Protein AF-T0N4U1-F1 (afdb_monomer_lite)

pLDDT: mean 87.16, std 13.01, range [36.69, 97.31]

Foldseek 3Di:
DPPPPPPQDQDQPLLVVLLVQLVVLLVQLLVCQLPPDFDPDPVSSCSNVVSNVSSLVSQLVSLVSRDGPPDDPLLSLLVSLQSLLVPLVVSLVVSVVSVGDCSRSVVSNVSNVVSNVSSVVSVVVVVVVVVVVCVVVVNDD

Secondary structure (DSSP, 8-state):
-----------HHHHHHHHHHHHHHHHHHHHHHHHS---SSHHHHHHHHHHHHHHHHHHHHHHHHTS-TTS-HHHHHHHHHHHHHHHHHHHHHHHHHTT--HHHHHHHHHHHHHHHHHHHHHHHHHHHHHHHHHHHTT---

Structure (mmCIF, N/CA/C/O backbone):
data_AF-T0N4U1-F1
#
_entry.id   AF-T0N4U1-F1
#
loop_
_atom_site.group_PDB
_atom_site.id
_atom_site.type_symbol
_atom_site.label_atom_id
_atom_site.label_alt_id
_atom_site.label_comp_id
_atom_site.label_asym_id
_atom_site.label_entity_id
_atom_site.label_seq_id
_atom_site.pdbx_PDB_ins_code
_atom_site.Cartn_x
_atom_site.Cartn_y
_atom_site.Cartn_z
_atom_site.occupancy
_atom_site.B_iso_or_equiv
_atom_site.auth_seq_id
_atom_site.auth_comp_id
_atom_site.auth_asym_id
_atom_site.auth_atom_id
_atom_site.pdbx_PDB_model_num
ATOM 1 N N . MET A 1 1 ? -41.337 10.528 4.600 1.00 37.72 1 MET A N 1
ATOM 2 C CA . MET A 1 1 ? -39.893 10.460 4.911 1.00 37.72 1 MET A CA 1
ATOM 3 C C . MET A 1 1 ? -39.406 9.062 4.575 1.00 37.72 1 MET A C 1
ATOM 5 O O . MET A 1 1 ? -39.758 8.124 5.276 1.00 37.72 1 MET A O 1
ATOM 9 N N . VAL A 1 2 ? -38.683 8.897 3.466 1.00 36.69 2 VAL A N 1
ATOM 10 C CA . VAL A 1 2 ? -38.066 7.610 3.121 1.00 36.69 2 VAL A CA 1
ATOM 11 C C . VAL A 1 2 ? -36.887 7.420 4.069 1.00 36.69 2 VAL A C 1
ATOM 13 O O . VAL A 1 2 ? -35.875 8.107 3.951 1.00 36.69 2 VAL A O 1
ATOM 16 N N . SER A 1 3 ? -37.050 6.535 5.052 1.00 37.72 3 SER A N 1
ATOM 17 C CA . SER A 1 3 ? -35.942 6.027 5.856 1.00 37.72 3 SER A CA 1
ATOM 18 C C . SER A 1 3 ? -35.030 5.242 4.920 1.00 37.72 3 SER A C 1
ATOM 20 O O . SER A 1 3 ? -35.262 4.069 4.630 1.00 37.72 3 SER A O 1
ATOM 22 N N . ILE A 1 4 ? -34.011 5.913 4.385 1.00 42.62 4 ILE A N 1
ATOM 23 C CA . ILE A 1 4 ? -32.883 5.244 3.750 1.00 42.62 4 ILE A CA 1
ATOM 24 C C . ILE A 1 4 ? -32.130 4.585 4.901 1.00 42.62 4 ILE A C 1
ATOM 26 O O . ILE A 1 4 ? -31.217 5.173 5.471 1.00 42.62 4 ILE A O 1
ATOM 30 N N . HIS A 1 5 ? -32.542 3.384 5.302 1.00 40.69 5 HIS A N 1
ATOM 31 C CA . HIS A 1 5 ? -31.665 2.513 6.065 1.00 40.69 5 HIS A CA 1
ATOM 32 C C . HIS A 1 5 ? -30.450 2.249 5.172 1.00 40.69 5 HIS A C 1
ATOM 34 O O . HIS A 1 5 ? -30.607 1.589 4.140 1.00 40.69 5 HIS A O 1
ATOM 40 N N . PRO A 1 6 ? -29.252 2.782 5.491 1.00 49.28 6 PRO A N 1
ATOM 41 C CA . PRO A 1 6 ? -28.072 2.441 4.724 1.00 49.28 6 PRO A CA 1
ATOM 42 C C . PRO A 1 6 ? -27.904 0.937 4.884 1.00 49.28 6 PRO A C 1
ATOM 44 O O . PRO A 1 6 ? -27.686 0.449 5.991 1.00 49.28 6 PRO A O 1
ATOM 47 N N . THR A 1 7 ? -28.084 0.193 3.797 1.00 49.72 7 THR A N 1
ATOM 48 C CA . THR A 1 7 ? -27.956 -1.258 3.806 1.00 49.72 7 THR A CA 1
ATOM 49 C C . THR A 1 7 ? -26.585 -1.595 4.368 1.00 49.72 7 THR A C 1
ATOM 51 O O . THR A 1 7 ? -25.560 -1.353 3.734 1.00 49.72 7 THR A O 1
ATOM 54 N N . ASN A 1 8 ? -26.571 -2.126 5.586 1.00 58.94 8 ASN A N 1
ATOM 55 C CA . ASN A 1 8 ? -25.385 -2.524 6.333 1.00 58.94 8 ASN A CA 1
ATOM 56 C C . ASN A 1 8 ? -24.834 -3.862 5.808 1.00 58.94 8 ASN A C 1
ATOM 58 O O . ASN A 1 8 ? -24.497 -4.776 6.558 1.00 58.94 8 ASN A O 1
ATOM 62 N N . LYS A 1 9 ? -24.861 -4.019 4.485 1.00 67.88 9 LYS A N 1
ATOM 63 C CA . LYS A 1 9 ? -24.526 -5.249 3.789 1.00 67.88 9 LYS A CA 1
ATOM 64 C C . LYS A 1 9 ? -23.119 -5.106 3.230 1.00 67.88 9 LYS A C 1
ATOM 66 O O . LYS A 1 9 ? -22.769 -4.089 2.641 1.00 67.88 9 LYS A O 1
ATOM 71 N N . ILE A 1 10 ? -22.316 -6.135 3.463 1.00 79.81 10 ILE A N 1
ATOM 72 C CA . ILE A 1 10 ? -21.015 -6.307 2.823 1.00 79.81 10 ILE A CA 1
ATOM 73 C C . ILE A 1 10 ? -21.267 -6.574 1.336 1.00 79.81 10 ILE A C 1
ATOM 75 O O . ILE A 1 10 ? -22.218 -7.277 0.988 1.00 79.81 10 ILE A O 1
ATOM 79 N N . HIS A 1 11 ? -20.424 -6.025 0.465 1.00 85.31 11 HIS A N 1
ATOM 80 C CA . HIS A 1 11 ? -20.533 -6.216 -0.978 1.00 85.31 11 HIS A CA 1
ATOM 81 C C . HIS A 1 11 ? -19.3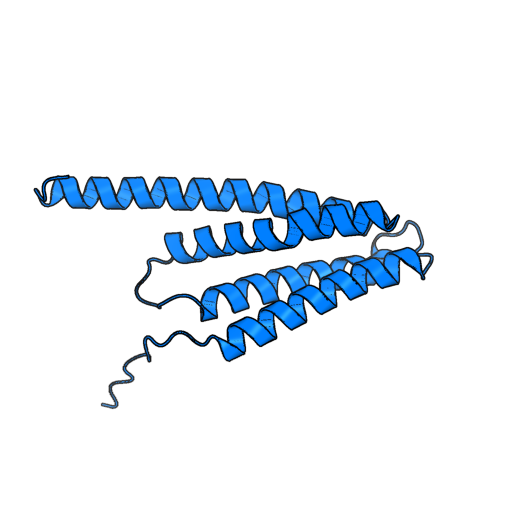16 -6.978 -1.524 1.00 85.31 11 HIS A C 1
ATOM 83 O O . HIS A 1 11 ? -18.412 -6.374 -2.107 1.00 85.31 11 HIS A O 1
ATOM 89 N N . PRO A 1 12 ? -19.275 -8.313 -1.358 1.00 87.06 12 PRO A N 1
ATOM 90 C CA . PRO A 1 12 ? -18.090 -9.111 -1.672 1.00 87.06 12 PRO A CA 1
ATOM 91 C C . PRO A 1 12 ? -17.766 -9.117 -3.170 1.00 87.06 12 PRO A C 1
ATOM 93 O O . PRO A 1 12 ? -16.598 -9.130 -3.540 1.00 87.06 12 PRO A O 1
ATOM 96 N N . PHE A 1 13 ? -18.780 -9.032 -4.036 1.00 90.81 13 PHE A N 1
ATOM 97 C CA . PHE A 1 13 ? -18.577 -8.945 -5.482 1.00 90.81 13 PHE A CA 1
ATOM 98 C C . PHE A 1 13 ? -17.828 -7.664 -5.883 1.00 90.81 13 PHE A C 1
ATOM 100 O O . PHE A 1 13 ? -16.816 -7.736 -6.575 1.00 90.81 13 PHE A O 1
ATOM 107 N N . TYR A 1 14 ? -18.267 -6.494 -5.400 1.00 90.56 14 TYR A N 1
ATOM 108 C CA . TYR A 1 14 ? -17.582 -5.226 -5.685 1.00 90.56 14 TYR A CA 1
ATOM 109 C C . TYR A 1 14 ? -16.185 -5.183 -5.068 1.00 90.56 14 TYR A C 1
ATOM 111 O O . TYR A 1 14 ? -15.263 -4.658 -5.689 1.00 90.56 14 TYR A O 1
ATOM 119 N N . ALA A 1 15 ? -16.009 -5.784 -3.888 1.00 90.81 15 ALA A N 1
ATOM 120 C CA . ALA A 1 15 ? -14.691 -5.947 -3.294 1.00 90.81 15 ALA A CA 1
ATOM 121 C C . ALA A 1 15 ? -13.757 -6.755 -4.201 1.00 90.81 15 ALA A C 1
ATOM 123 O O . ALA A 1 15 ? -12.673 -6.284 -4.533 1.00 90.81 15 ALA A O 1
ATOM 124 N N . MET A 1 16 ? -14.202 -7.932 -4.649 1.00 94.06 16 MET A N 1
ATOM 125 C CA . MET A 1 16 ? -13.439 -8.811 -5.533 1.00 94.06 16 MET A CA 1
ATOM 126 C C . MET A 1 16 ? -13.047 -8.104 -6.831 1.00 94.06 16 MET A C 1
ATOM 128 O O . MET A 1 16 ? -11.872 -8.099 -7.188 1.00 94.06 16 MET A O 1
ATOM 132 N N . VAL A 1 17 ? -14.003 -7.454 -7.505 1.00 95.31 17 VAL A N 1
ATOM 133 C CA . VAL A 1 17 ? -13.733 -6.687 -8.733 1.00 95.31 17 VAL A CA 1
ATOM 134 C C . VAL A 1 17 ? -12.683 -5.607 -8.476 1.00 95.31 17 VAL A C 1
ATOM 136 O O . VAL A 1 17 ? -11.747 -5.457 -9.256 1.00 95.31 17 VAL A O 1
ATOM 139 N N . SER A 1 18 ? -12.787 -4.890 -7.358 1.00 95.06 18 SER A N 1
ATOM 140 C CA . SER A 1 18 ? -11.838 -3.834 -7.012 1.00 95.06 18 SER A CA 1
ATOM 141 C C . SER A 1 18 ? -10.429 -4.373 -6.729 1.00 95.06 18 SER A C 1
ATOM 143 O O . SER A 1 18 ? -9.454 -3.806 -7.220 1.00 95.06 18 SER A O 1
ATOM 145 N N . TYR A 1 19 ? -10.303 -5.504 -6.027 1.00 94.25 19 TYR A N 1
ATOM 146 C CA . TYR A 1 19 ? -9.008 -6.161 -5.817 1.00 94.25 19 TYR A CA 1
ATOM 147 C C . TYR A 1 19 ? -8.393 -6.680 -7.119 1.00 94.25 19 TYR A C 1
ATOM 149 O O . TYR A 1 19 ? -7.194 -6.508 -7.322 1.00 94.25 19 TYR A O 1
ATOM 157 N N . LEU A 1 20 ? -9.194 -7.266 -8.016 1.00 96.06 20 LEU A N 1
ATOM 158 C CA . LEU A 1 20 ? -8.721 -7.728 -9.325 1.00 96.06 20 LEU A CA 1
ATOM 159 C C . LEU A 1 20 ? -8.223 -6.565 -10.190 1.00 96.06 20 LEU A C 1
ATOM 161 O O . LEU A 1 20 ? -7.163 -6.675 -10.801 1.00 96.06 20 LEU A O 1
ATOM 165 N N . ILE A 1 21 ? -8.940 -5.436 -10.194 1.00 96.31 21 ILE A N 1
ATOM 166 C CA . ILE A 1 21 ? -8.489 -4.208 -10.866 1.00 96.31 21 ILE A CA 1
ATOM 167 C C . ILE A 1 21 ? -7.162 -3.732 -10.264 1.00 96.31 21 ILE A C 1
ATOM 169 O O . ILE A 1 21 ? -6.236 -3.420 -11.007 1.00 96.31 21 ILE A O 1
ATOM 173 N N . GLY A 1 22 ? -7.042 -3.714 -8.932 1.00 95.38 22 GLY A N 1
ATOM 174 C CA . GLY A 1 22 ? -5.797 -3.345 -8.259 1.00 95.38 22 GLY A CA 1
ATOM 175 C C . GLY A 1 22 ? -4.622 -4.234 -8.674 1.00 95.38 22 GLY A C 1
ATOM 176 O O . GLY A 1 22 ? -3.604 -3.738 -9.150 1.00 95.38 22 GLY A O 1
ATOM 177 N N . LEU A 1 23 ? -4.796 -5.554 -8.592 1.00 95.62 23 LEU A N 1
ATOM 178 C CA . LEU A 1 23 ? -3.789 -6.527 -9.023 1.00 95.62 23 LEU A CA 1
ATOM 179 C C . LEU A 1 23 ? -3.390 -6.337 -10.489 1.00 95.62 23 LEU A C 1
ATOM 181 O O . LEU A 1 23 ? -2.199 -6.299 -10.796 1.00 95.62 23 LEU A O 1
ATOM 185 N N . GLY A 1 24 ? -4.368 -6.164 -11.380 1.00 96.44 24 GLY A N 1
ATOM 186 C CA . GLY A 1 24 ? -4.123 -5.929 -12.802 1.00 96.44 24 GLY A CA 1
ATOM 187 C C . GLY A 1 24 ? -3.302 -4.665 -13.061 1.00 96.44 24 GLY A C 1
ATOM 188 O O . GLY A 1 24 ? -2.413 -4.674 -13.907 1.00 96.44 24 GLY A O 1
ATOM 189 N N . LEU A 1 25 ? -3.538 -3.595 -12.299 1.00 96.94 25 LEU A N 1
ATOM 190 C CA . LEU A 1 25 ? -2.783 -2.347 -12.416 1.00 96.94 25 LEU A CA 1
ATOM 191 C C . LEU A 1 25 ? -1.339 -2.471 -11.906 1.00 96.94 25 LEU A C 1
ATOM 193 O O . LEU A 1 25 ? -0.427 -1.951 -12.549 1.00 96.94 25 LEU A O 1
ATOM 197 N N . VAL A 1 26 ? -1.101 -3.174 -10.793 1.00 95.81 26 VAL A N 1
ATOM 198 C CA . VAL A 1 26 ? 0.277 -3.444 -10.333 1.00 95.81 26 VAL A CA 1
ATOM 199 C C . VAL A 1 26 ? 1.010 -4.306 -11.350 1.00 95.81 26 VAL A C 1
ATOM 201 O O . VAL A 1 26 ? 2.136 -3.985 -11.724 1.00 95.81 26 VAL A O 1
ATOM 204 N N . TYR A 1 27 ? 0.358 -5.358 -11.845 1.00 94.69 27 TYR A N 1
ATOM 205 C CA . TYR A 1 27 ? 0.931 -6.212 -12.877 1.00 94.69 27 TYR A CA 1
ATOM 206 C C . TYR A 1 27 ? 1.259 -5.424 -14.148 1.00 94.69 27 TYR A C 1
ATOM 208 O O . TYR A 1 27 ? 2.348 -5.577 -14.687 1.00 94.69 27 TYR A O 1
ATOM 216 N N . LEU A 1 28 ? 0.370 -4.527 -14.587 1.00 95.44 28 LEU A N 1
ATOM 217 C CA . LEU A 1 28 ? 0.628 -3.641 -15.721 1.00 95.44 28 LEU A CA 1
ATOM 218 C C . LEU A 1 28 ? 1.879 -2.782 -15.489 1.00 95.44 28 LEU A C 1
ATOM 220 O O . LEU A 1 28 ? 2.712 -2.678 -16.382 1.00 95.44 28 LEU A O 1
ATOM 224 N N . SER A 1 29 ? 2.044 -2.205 -14.295 1.00 94.44 29 SER A N 1
ATOM 225 C CA . SER A 1 29 ? 3.248 -1.434 -13.949 1.00 94.44 29 SER A CA 1
ATOM 226 C C . SER A 1 29 ? 4.523 -2.282 -14.033 1.00 94.44 29 SER A C 1
ATOM 228 O O . SER A 1 29 ? 5.500 -1.872 -14.661 1.00 94.44 29 SER A O 1
ATOM 230 N N . ILE A 1 30 ? 4.497 -3.494 -13.468 1.00 94.00 30 ILE A N 1
ATOM 231 C CA . ILE A 1 30 ? 5.615 -4.447 -13.531 1.00 94.00 30 ILE A CA 1
ATOM 232 C C . ILE A 1 30 ? 5.922 -4.808 -14.988 1.00 94.00 30 ILE A C 1
ATOM 234 O O . ILE A 1 30 ? 7.065 -4.701 -15.425 1.00 94.00 30 ILE A O 1
ATOM 238 N N . TYR A 1 31 ? 4.898 -5.169 -15.760 1.00 94.06 31 TYR A N 1
ATOM 239 C CA . TYR A 1 31 ? 5.030 -5.553 -17.160 1.00 94.06 31 TYR A CA 1
ATOM 240 C C . TYR A 1 31 ? 5.656 -4.437 -18.000 1.00 94.06 31 TYR A C 1
ATOM 242 O O . TYR A 1 31 ? 6.633 -4.679 -18.713 1.00 94.06 31 TYR A O 1
ATOM 250 N N . LEU A 1 32 ? 5.135 -3.210 -17.882 1.00 93.44 32 LEU A N 1
ATOM 251 C CA . LEU A 1 32 ? 5.662 -2.040 -18.583 1.00 93.44 32 LEU A CA 1
ATOM 252 C C . LEU A 1 32 ? 7.117 -1.782 -18.193 1.00 93.44 32 LEU A C 1
ATOM 254 O O . LEU A 1 32 ? 7.925 -1.466 -19.057 1.00 93.44 32 LEU A O 1
ATOM 258 N N . SER A 1 33 ? 7.469 -1.953 -16.918 1.00 92.44 33 SER A N 1
ATOM 259 C CA . SER A 1 33 ? 8.838 -1.733 -16.450 1.00 92.44 33 SER A CA 1
ATOM 260 C C . SER A 1 33 ? 9.853 -2.729 -17.001 1.00 92.44 33 SER A C 1
ATOM 262 O O . SER A 1 33 ? 11.036 -2.402 -17.003 1.00 92.44 33 SER A O 1
ATOM 264 N N . ILE A 1 34 ? 9.425 -3.930 -17.383 1.00 91.62 34 ILE A N 1
ATOM 265 C CA . ILE A 1 34 ? 10.314 -4.972 -17.910 1.00 91.62 34 ILE A CA 1
ATOM 266 C C . ILE A 1 34 ? 10.432 -4.853 -19.434 1.00 91.62 34 ILE A C 1
ATOM 268 O O . ILE A 1 34 ? 11.510 -5.028 -19.993 1.00 91.62 34 ILE A O 1
ATOM 272 N N . HIS A 1 35 ? 9.329 -4.534 -20.117 1.00 91.12 35 HIS A N 1
ATOM 273 C CA . HIS A 1 35 ? 9.266 -4.579 -21.582 1.00 91.12 35 HIS A CA 1
ATOM 274 C C . HIS A 1 35 ? 9.530 -3.233 -22.262 1.00 91.12 35 HIS A C 1
ATOM 276 O O . HIS A 1 35 ? 9.777 -3.204 -23.467 1.00 91.12 35 HIS A O 1
ATOM 282 N N . LEU A 1 36 ? 9.468 -2.115 -21.533 1.00 87.94 36 LEU A N 1
ATOM 283 C CA . LEU A 1 36 ? 9.693 -0.783 -22.088 1.00 87.94 36 LEU A CA 1
ATOM 284 C C . LEU A 1 36 ? 10.879 -0.097 -21.413 1.00 87.94 36 LEU A C 1
ATOM 286 O O . LEU A 1 36 ? 10.958 0.009 -20.190 1.00 87.94 36 LEU A O 1
ATOM 290 N N . ASN A 1 37 ? 11.771 0.453 -22.235 1.00 81.75 37 ASN A N 1
ATOM 291 C CA . ASN A 1 37 ? 12.850 1.307 -21.764 1.00 81.75 37 ASN A CA 1
ATOM 292 C C . ASN A 1 37 ? 12.336 2.732 -21.563 1.00 81.75 37 ASN A C 1
ATOM 294 O O . ASN A 1 37 ? 12.106 3.475 -22.518 1.00 81.75 37 ASN A O 1
ATOM 298 N N . PHE A 1 38 ? 12.181 3.120 -20.302 1.00 82.94 38 PHE A N 1
ATOM 299 C CA . PHE A 1 38 ? 11.853 4.490 -19.932 1.00 82.94 38 PHE A CA 1
ATOM 300 C C . PHE A 1 38 ? 13.126 5.304 -19.702 1.00 82.94 38 PHE A C 1
ATOM 302 O O . PHE A 1 38 ? 14.096 4.820 -19.116 1.00 82.94 38 PHE A O 1
ATOM 309 N N . SER A 1 39 ? 13.116 6.569 -20.127 1.00 82.88 39 SER A N 1
ATOM 310 C CA . SER A 1 39 ? 14.229 7.478 -19.848 1.00 82.88 39 SER A CA 1
ATOM 311 C C . SER A 1 39 ? 14.360 7.764 -18.342 1.00 82.88 39 SER A C 1
ATOM 313 O O . SER A 1 39 ? 13.520 7.388 -17.514 1.00 82.88 39 SER A O 1
ATOM 315 N N . SER A 1 40 ? 15.450 8.424 -17.953 1.00 79.50 40 SER A N 1
ATOM 316 C CA . SER A 1 40 ? 15.686 8.807 -16.558 1.00 79.50 40 SER A CA 1
ATOM 317 C C . SER A 1 40 ? 14.753 9.912 -16.059 1.00 79.50 40 SER A C 1
ATOM 319 O O . SER A 1 40 ? 14.658 10.114 -14.849 1.00 79.50 40 SER A O 1
ATOM 321 N N . SER A 1 41 ? 14.051 10.617 -16.954 1.00 87.88 41 SER A N 1
ATOM 322 C CA . SER A 1 41 ? 13.181 11.717 -16.556 1.00 87.88 41 SER A CA 1
ATOM 323 C C . SER A 1 41 ? 11.934 11.208 -15.830 1.00 87.88 41 SER A C 1
ATOM 325 O O . SER A 1 41 ? 11.349 10.177 -16.170 1.00 87.88 41 SER A O 1
ATOM 327 N N . PHE A 1 42 ? 11.500 11.956 -14.815 1.00 79.81 42 PHE A N 1
ATOM 328 C CA . PHE A 1 42 ? 10.322 11.597 -14.024 1.00 79.81 42 PHE A CA 1
ATOM 329 C C . PHE A 1 42 ? 9.056 11.486 -14.886 1.00 79.81 42 PHE A C 1
ATOM 331 O O . PHE A 1 42 ? 8.295 10.533 -14.744 1.00 79.81 42 PHE A O 1
ATOM 338 N N . ILE A 1 43 ? 8.871 12.419 -15.828 1.00 87.25 43 ILE A N 1
ATOM 339 C CA . ILE A 1 43 ? 7.708 12.452 -16.727 1.00 87.25 43 ILE A CA 1
ATOM 340 C C . ILE A 1 43 ? 7.628 11.171 -17.561 1.00 87.25 43 ILE A C 1
ATOM 342 O O . ILE A 1 43 ? 6.549 10.603 -17.702 1.00 87.25 43 ILE A O 1
ATOM 346 N N . ALA A 1 44 ? 8.764 10.670 -18.055 1.00 87.19 44 ALA A N 1
ATOM 347 C CA . ALA A 1 44 ? 8.786 9.432 -18.824 1.00 87.19 44 ALA A CA 1
ATOM 348 C C . ALA A 1 44 ? 8.375 8.215 -17.983 1.00 87.19 44 ALA A C 1
ATOM 350 O O . ALA A 1 44 ? 7.815 7.274 -18.524 1.00 87.19 44 ALA A O 1
ATOM 351 N N . ARG A 1 45 ? 8.602 8.237 -16.665 1.00 87.44 45 ARG A N 1
ATOM 352 C CA . ARG A 1 45 ? 8.298 7.129 -15.745 1.00 87.44 45 ARG A CA 1
ATOM 353 C C . ARG A 1 45 ? 6.885 7.174 -15.159 1.00 87.44 45 ARG A C 1
ATOM 355 O O . ARG A 1 45 ? 6.466 6.207 -14.526 1.00 87.44 45 ARG A O 1
ATOM 362 N N . LEU A 1 46 ? 6.125 8.248 -15.384 1.00 88.88 46 LEU A N 1
ATOM 363 C CA . LEU A 1 46 ? 4.734 8.368 -14.929 1.00 88.88 46 LEU A CA 1
ATOM 364 C C . LEU A 1 46 ? 3.836 7.175 -15.311 1.00 88.88 46 LEU A C 1
ATOM 366 O O . LEU A 1 46 ? 3.067 6.742 -14.450 1.00 88.88 46 LEU A O 1
ATOM 370 N N . PRO A 1 47 ? 3.935 6.587 -16.521 1.00 90.62 47 PRO A N 1
ATOM 371 C CA . PRO A 1 47 ? 3.148 5.410 -16.889 1.00 90.62 47 PRO A CA 1
ATOM 372 C C . PRO A 1 47 ? 3.394 4.183 -16.000 1.00 90.62 47 PRO A C 1
ATOM 374 O O . PRO A 1 47 ? 2.522 3.326 -15.911 1.00 90.62 47 PRO A O 1
ATOM 377 N N . LEU A 1 48 ? 4.542 4.104 -15.315 1.00 90.88 48 LEU A N 1
ATOM 378 C CA . LEU A 1 48 ? 4.827 3.060 -14.327 1.00 90.88 48 LEU A CA 1
ATOM 379 C C . LEU A 1 48 ? 4.190 3.375 -12.972 1.00 90.88 48 LEU A C 1
ATOM 381 O O . LEU A 1 48 ? 3.658 2.492 -12.305 1.00 90.88 48 LEU A O 1
ATOM 385 N N . VAL A 1 49 ? 4.230 4.642 -12.561 1.00 89.38 49 VAL A N 1
ATOM 386 C CA . VAL A 1 49 ? 3.802 5.070 -11.223 1.00 89.38 49 VAL A CA 1
ATOM 387 C C . VAL A 1 49 ? 2.279 5.176 -11.121 1.00 89.38 49 VAL A C 1
ATOM 389 O O . VAL A 1 49 ? 1.704 4.770 -10.112 1.00 89.38 49 VAL A O 1
ATOM 392 N N . PHE A 1 50 ? 1.603 5.683 -12.158 1.00 91.69 50 PHE A N 1
ATOM 393 C CA . PHE A 1 50 ? 0.149 5.875 -12.135 1.00 91.69 50 PHE A CA 1
ATOM 394 C C . PHE A 1 50 ? -0.630 4.588 -11.821 1.00 91.69 50 PHE A C 1
ATOM 396 O O . PHE A 1 50 ? -1.459 4.628 -10.907 1.00 91.69 50 PHE A O 1
ATOM 403 N N . PRO A 1 51 ? -0.369 3.443 -12.483 1.00 95.00 51 PRO A N 1
ATOM 404 C CA . PRO A 1 51 ? -1.066 2.201 -12.164 1.00 95.00 51 PRO A CA 1
ATOM 405 C C . PRO A 1 51 ? -0.893 1.772 -10.701 1.00 95.00 51 PRO A C 1
ATOM 407 O O . PRO A 1 51 ? -1.852 1.310 -10.090 1.00 95.00 51 PRO A O 1
ATOM 410 N N . ILE A 1 52 ? 0.277 1.999 -10.093 1.00 94.25 52 ILE A N 1
ATOM 411 C CA . ILE A 1 52 ? 0.518 1.680 -8.675 1.00 94.25 52 ILE A CA 1
ATOM 412 C C . ILE A 1 52 ? -0.396 2.522 -7.772 1.00 94.25 52 ILE A C 1
ATOM 414 O O . ILE 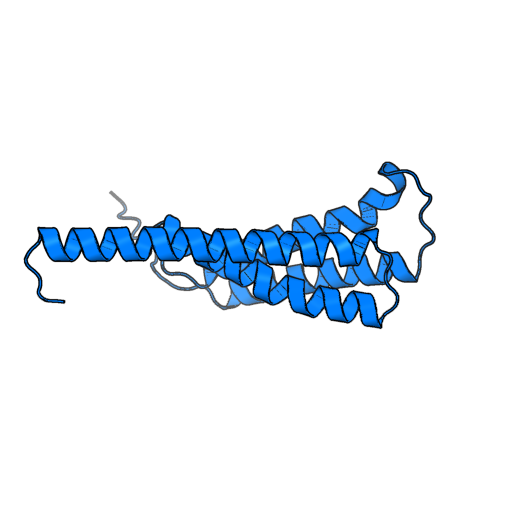A 1 52 ? -1.047 1.989 -6.872 1.00 94.25 52 ILE A O 1
ATOM 418 N N . VAL A 1 53 ? -0.501 3.829 -8.030 1.00 94.06 53 VAL A N 1
ATOM 419 C CA . VAL A 1 53 ? -1.362 4.732 -7.246 1.00 94.06 53 VAL A CA 1
ATOM 420 C C . VAL A 1 53 ? -2.835 4.338 -7.379 1.00 94.06 53 VAL A C 1
ATOM 422 O O . VAL A 1 53 ? -3.535 4.205 -6.373 1.00 94.06 53 VAL A O 1
ATOM 425 N N . PHE A 1 54 ? -3.307 4.088 -8.603 1.00 95.50 54 PHE A N 1
ATOM 426 C CA . PHE A 1 54 ? -4.687 3.652 -8.830 1.00 95.50 54 PHE A CA 1
ATOM 427 C C . PHE A 1 54 ? -4.965 2.262 -8.250 1.00 95.50 54 PHE A C 1
ATOM 429 O O . PHE A 1 54 ? -6.061 2.029 -7.738 1.00 95.50 54 PHE A O 1
ATOM 436 N N . SER A 1 55 ? -3.975 1.366 -8.232 1.00 96.06 55 SER A N 1
ATOM 437 C CA . SER A 1 55 ? -4.102 0.092 -7.531 1.00 96.06 55 SER A CA 1
ATOM 438 C C . SER A 1 55 ? -4.306 0.288 -6.038 1.00 96.06 55 SER A C 1
ATOM 440 O O . SER A 1 55 ? -5.123 -0.419 -5.450 1.00 96.06 55 SER A O 1
ATOM 442 N N . MET A 1 56 ? -3.565 1.202 -5.409 1.00 95.06 56 MET A N 1
ATOM 443 C CA . MET A 1 56 ? -3.708 1.460 -3.978 1.00 95.06 56 MET A CA 1
ATOM 444 C C . MET A 1 56 ? -5.136 1.916 -3.668 1.00 95.06 56 MET A C 1
ATOM 446 O O . MET A 1 56 ? -5.779 1.392 -2.760 1.00 95.06 56 MET A O 1
ATOM 450 N N . ILE A 1 57 ? -5.661 2.835 -4.483 1.00 95.31 57 ILE A N 1
ATOM 451 C CA . ILE A 1 57 ? -7.037 3.328 -4.379 1.00 95.31 57 ILE A CA 1
ATOM 452 C C . ILE A 1 57 ? -8.037 2.174 -4.531 1.00 95.31 57 ILE A C 1
ATOM 454 O O . ILE A 1 57 ? -8.926 2.026 -3.692 1.00 95.31 57 ILE A O 1
ATOM 458 N N . ALA A 1 58 ? -7.873 1.326 -5.549 1.00 95.94 58 ALA A N 1
ATOM 459 C CA . ALA A 1 58 ? -8.740 0.173 -5.770 1.00 95.94 58 ALA A CA 1
ATOM 460 C C . ALA A 1 58 ? -8.724 -0.793 -4.569 1.00 95.94 58 ALA A C 1
ATOM 462 O O . ALA A 1 58 ? -9.772 -1.129 -4.033 1.00 95.94 58 ALA A O 1
ATOM 463 N N . ILE A 1 59 ? -7.552 -1.155 -4.045 1.00 95.00 59 ILE A N 1
ATOM 464 C CA . ILE A 1 59 ? -7.429 -2.021 -2.858 1.00 95.00 59 ILE A CA 1
ATOM 465 C C . ILE A 1 59 ? -8.128 -1.402 -1.641 1.00 95.00 59 ILE A C 1
ATOM 467 O O . ILE A 1 59 ? -8.836 -2.096 -0.904 1.00 95.00 59 ILE A O 1
ATOM 471 N N . MET A 1 60 ? -7.979 -0.092 -1.431 1.00 93.50 60 MET A N 1
ATOM 472 C CA . MET A 1 60 ? -8.651 0.618 -0.342 1.00 93.50 60 MET A CA 1
ATOM 473 C C . MET A 1 60 ? -10.177 0.577 -0.498 1.00 93.50 60 MET A C 1
ATOM 475 O O . MET A 1 60 ? -10.876 0.262 0.468 1.00 93.50 60 MET A O 1
ATOM 479 N N . PHE A 1 61 ? -10.709 0.829 -1.697 1.00 92.31 61 PHE A N 1
ATOM 480 C CA . PHE A 1 61 ? -12.146 0.711 -1.971 1.00 92.31 61 PHE A CA 1
ATOM 481 C C . PHE A 1 61 ? -12.652 -0.726 -1.823 1.00 92.31 61 PHE A C 1
ATOM 483 O O . PHE A 1 61 ? -13.677 -0.940 -1.175 1.00 92.31 61 PHE A O 1
ATOM 490 N N . GLY A 1 62 ? -11.917 -1.714 -2.336 1.00 92.19 62 GLY A N 1
ATOM 491 C CA . GLY A 1 62 ? -12.228 -3.131 -2.160 1.00 92.19 62 GLY A CA 1
ATOM 492 C C . GLY A 1 62 ? -12.357 -3.504 -0.686 1.00 92.19 62 GLY A C 1
ATOM 493 O O . GLY A 1 62 ? -13.339 -4.116 -0.267 1.00 92.19 62 GLY A O 1
ATOM 494 N N . THR A 1 63 ? -11.427 -3.007 0.127 1.00 91.56 63 THR A N 1
ATOM 495 C CA . THR A 1 63 ? -11.429 -3.211 1.577 1.00 91.56 63 THR A CA 1
ATOM 496 C C . THR A 1 63 ? -12.631 -2.544 2.253 1.00 91.56 63 THR A C 1
ATOM 498 O O . THR A 1 63 ? -13.236 -3.130 3.149 1.00 91.56 63 THR A O 1
ATOM 501 N N . LEU A 1 64 ? -13.048 -1.355 1.798 1.00 90.44 64 LEU A N 1
ATOM 502 C CA . LEU A 1 64 ? -14.265 -0.708 2.302 1.00 90.44 64 LEU A CA 1
ATOM 503 C C . LEU A 1 64 ? -15.532 -1.504 2.005 1.00 90.44 64 LEU A C 1
ATOM 505 O O . LEU A 1 64 ? -16.432 -1.515 2.843 1.00 90.44 64 LEU A O 1
ATOM 509 N N . PHE A 1 65 ? -15.617 -2.151 0.842 1.00 88.81 65 PHE A N 1
ATOM 510 C CA . PHE A 1 65 ? -16.773 -2.973 0.485 1.00 88.81 65 PHE A CA 1
ATOM 511 C C . PHE A 1 65 ? -16.894 -4.237 1.343 1.00 88.81 65 PHE A C 1
ATOM 513 O O . PHE A 1 65 ? -18.005 -4.745 1.497 1.00 88.81 65 PHE A O 1
ATOM 520 N N . LEU A 1 66 ? -15.789 -4.708 1.935 1.00 88.31 66 LEU A N 1
ATOM 521 C CA . LEU A 1 66 ? -15.761 -5.824 2.889 1.00 88.31 66 LEU A CA 1
ATOM 522 C C . LEU A 1 66 ? -16.089 -5.426 4.333 1.00 88.31 66 LEU A C 1
ATOM 524 O O . LEU A 1 66 ? -16.230 -6.294 5.193 1.00 88.31 66 LEU A O 1
ATOM 528 N N . MET A 1 67 ? -16.244 -4.132 4.618 1.00 86.88 67 MET A N 1
ATOM 529 C CA . MET A 1 67 ? -16.498 -3.641 5.970 1.00 86.88 67 MET A CA 1
ATOM 530 C C . MET A 1 67 ? -17.928 -3.181 6.168 1.00 86.88 67 MET A C 1
ATOM 532 O O . MET A 1 67 ? -18.493 -2.438 5.364 1.00 86.88 67 MET A O 1
ATOM 536 N N . ARG A 1 68 ? -18.479 -3.528 7.332 1.00 81.69 68 ARG A N 1
ATOM 537 C CA . ARG A 1 68 ? -19.725 -2.929 7.809 1.00 81.69 68 ARG A CA 1
ATOM 538 C C . ARG A 1 68 ? -19.519 -1.447 8.096 1.00 81.69 68 ARG A C 1
ATOM 540 O O . ARG A 1 68 ? -18.464 -1.024 8.574 1.00 81.69 68 ARG A O 1
ATOM 547 N N . ARG A 1 69 ? -20.556 -0.650 7.836 1.00 77.44 69 ARG A N 1
ATOM 548 C CA . ARG A 1 69 ? -20.527 0.800 8.087 1.00 77.44 69 ARG A CA 1
ATOM 549 C C . ARG A 1 69 ? -20.538 1.146 9.578 1.00 77.44 69 ARG A C 1
ATOM 551 O O . ARG A 1 69 ? -20.176 2.262 9.924 1.00 77.44 69 ARG A O 1
ATOM 558 N N . GLU A 1 70 ? -20.913 0.189 10.425 1.00 80.88 70 GLU A N 1
ATOM 559 C CA . GLU A 1 70 ? -20.940 0.301 11.890 1.00 80.88 70 GLU A CA 1
ATOM 560 C C . GLU A 1 70 ? -19.554 0.500 12.508 1.00 80.88 70 GLU A C 1
ATOM 562 O O . GLU A 1 70 ? -19.426 1.105 13.572 1.00 80.88 70 GLU A O 1
ATOM 567 N N . TYR A 1 71 ? -18.502 0.002 11.853 1.00 80.75 71 TYR A N 1
ATOM 568 C CA . TYR A 1 71 ? -17.152 0.174 12.363 1.00 80.75 71 TYR A CA 1
ATOM 569 C C . TYR A 1 71 ? -16.729 1.643 12.294 1.00 80.75 71 TYR A C 1
ATOM 571 O O . TYR A 1 71 ? -16.891 2.318 11.273 1.00 80.75 71 TYR A O 1
ATOM 579 N N . GLY A 1 72 ? -16.124 2.125 13.383 1.00 84.06 72 GLY A N 1
ATOM 580 C CA . GLY A 1 72 ? -15.589 3.481 13.455 1.00 84.06 72 GLY A CA 1
ATOM 581 C C . GLY A 1 72 ? -14.584 3.759 12.335 1.00 84.06 72 GLY A C 1
ATOM 582 O O . GLY A 1 72 ? -13.844 2.875 11.902 1.00 84.06 72 GLY A O 1
ATOM 583 N N . TRP A 1 73 ? -14.529 5.010 11.876 1.00 84.31 73 TRP A N 1
ATOM 584 C CA . TRP A 1 73 ? -13.661 5.415 10.764 1.00 84.31 73 TRP A CA 1
ATOM 585 C C . TRP A 1 73 ? -12.180 5.070 10.991 1.00 84.31 73 TRP A C 1
ATOM 587 O O . TRP A 1 73 ? -11.494 4.618 10.074 1.00 84.31 73 TRP A O 1
ATOM 597 N N . PHE A 1 74 ? -11.702 5.205 12.231 1.00 85.19 74 PHE A N 1
ATOM 598 C CA . PHE A 1 74 ? -10.330 4.855 12.611 1.00 85.19 74 PHE A CA 1
ATOM 599 C C . PHE A 1 74 ? -10.020 3.361 12.398 1.00 85.19 74 PHE A C 1
ATOM 601 O O . PHE A 1 74 ? -8.940 3.027 11.920 1.00 85.19 74 PHE A O 1
ATOM 608 N N . PHE A 1 75 ? -11.000 2.481 12.634 1.00 87.69 75 PHE A N 1
ATOM 609 C CA . PHE A 1 75 ? -10.874 1.039 12.390 1.00 87.69 75 PHE A CA 1
ATOM 610 C C . PHE A 1 75 ? -10.764 0.745 10.917 1.00 87.69 75 PHE A C 1
ATOM 612 O O . PHE A 1 75 ? -9.847 0.070 10.464 1.00 87.69 75 PHE A O 1
ATOM 619 N N . ARG A 1 76 ? -11.723 1.293 10.168 1.00 88.25 76 ARG A N 1
ATOM 620 C CA . ARG A 1 76 ? -11.865 1.034 8.743 1.00 88.25 76 ARG A CA 1
ATOM 621 C C . ARG A 1 76 ? -10.601 1.462 8.023 1.00 88.25 76 ARG A C 1
ATOM 623 O O . ARG A 1 76 ? -10.007 0.675 7.300 1.00 88.25 76 ARG A O 1
ATOM 630 N N . THR A 1 77 ? -10.132 2.670 8.315 1.00 91.25 77 THR A N 1
ATOM 631 C CA . THR A 1 77 ? -8.899 3.194 7.731 1.00 91.25 77 THR A CA 1
ATOM 632 C C . THR A 1 77 ? -7.639 2.478 8.221 1.00 91.25 77 THR A C 1
ATOM 634 O O . THR A 1 77 ? -6.698 2.371 7.444 1.00 91.25 77 THR A O 1
ATOM 637 N N . GLY A 1 78 ? -7.606 1.957 9.453 1.00 91.94 78 GLY A N 1
ATOM 638 C CA . GLY A 1 78 ? -6.516 1.104 9.936 1.00 91.94 78 GLY A CA 1
ATOM 639 C C . GLY A 1 78 ? -6.424 -0.215 9.165 1.00 91.94 78 GLY A C 1
ATOM 640 O O . GLY A 1 78 ? -5.361 -0.561 8.655 1.00 91.94 78 GLY A O 1
ATOM 641 N N . ILE A 1 79 ? -7.548 -0.911 8.989 1.00 93.44 79 ILE A N 1
ATOM 642 C CA . ILE A 1 79 ? -7.591 -2.161 8.222 1.00 93.44 79 ILE A CA 1
ATOM 643 C C . ILE A 1 79 ? -7.352 -1.914 6.722 1.00 93.44 79 ILE A C 1
ATOM 645 O O . ILE A 1 79 ? -6.682 -2.719 6.087 1.00 93.44 79 ILE A O 1
ATOM 649 N N . MET A 1 80 ? -7.822 -0.801 6.142 1.00 94.69 80 MET A N 1
ATOM 650 C CA . MET A 1 80 ? -7.475 -0.424 4.759 1.00 94.69 80 MET A CA 1
ATOM 651 C C . MET A 1 80 ? -5.964 -0.280 4.577 1.00 94.69 80 MET A C 1
ATOM 653 O O . MET A 1 80 ? -5.422 -0.773 3.592 1.00 94.69 80 MET A O 1
ATOM 657 N N . SER A 1 81 ? -5.277 0.358 5.529 1.00 94.75 81 SER A N 1
ATOM 658 C CA . SER A 1 81 ? -3.818 0.468 5.498 1.00 94.75 81 SER A CA 1
ATOM 659 C C . SER A 1 81 ? -3.144 -0.906 5.600 1.00 94.75 81 SER A C 1
ATOM 661 O O . SER A 1 81 ? -2.249 -1.196 4.812 1.00 94.75 81 SER A O 1
ATOM 663 N N . LEU A 1 82 ? -3.627 -1.797 6.472 1.00 95.44 82 LEU A N 1
ATOM 664 C CA . LEU A 1 82 ? -3.120 -3.174 6.534 1.00 95.44 82 LEU A CA 1
ATOM 665 C C . LEU A 1 82 ? -3.377 -3.966 5.244 1.00 95.44 82 LEU A C 1
ATOM 667 O O . LEU A 1 82 ? -2.521 -4.741 4.825 1.00 95.44 82 LEU A O 1
ATOM 671 N N . ALA A 1 83 ? -4.522 -3.765 4.590 1.00 95.38 83 ALA A N 1
ATOM 672 C CA . ALA A 1 83 ? -4.827 -4.411 3.319 1.00 95.38 83 ALA A CA 1
ATOM 673 C C . ALA A 1 83 ? -3.861 -3.958 2.215 1.00 95.38 83 ALA A C 1
ATOM 675 O O . ALA A 1 83 ? -3.353 -4.792 1.472 1.00 95.38 83 ALA A O 1
ATOM 676 N N . VAL A 1 84 ? -3.541 -2.660 2.145 1.00 95.62 84 VAL A N 1
ATOM 677 C CA . VAL A 1 84 ? -2.509 -2.151 1.225 1.00 95.62 84 VAL A CA 1
ATOM 678 C C . VAL A 1 84 ? -1.163 -2.816 1.503 1.00 95.62 84 VAL A C 1
ATOM 680 O O . VAL A 1 84 ? -0.534 -3.293 0.564 1.00 95.62 84 VAL A O 1
ATOM 683 N N . THR A 1 85 ? -0.745 -2.929 2.768 1.00 96.19 85 THR A N 1
ATOM 684 C CA . THR A 1 85 ? 0.485 -3.652 3.134 1.00 96.19 85 THR A CA 1
ATOM 685 C C . THR A 1 85 ? 0.467 -5.095 2.649 1.00 96.19 85 THR A C 1
ATOM 687 O O . THR A 1 85 ? 1.422 -5.534 2.011 1.00 96.19 85 THR A O 1
ATOM 690 N N . LEU A 1 86 ? -0.615 -5.822 2.934 1.00 95.50 86 LEU A N 1
ATOM 691 C CA . LEU A 1 86 ? -0.735 -7.240 2.610 1.00 95.50 86 LEU A CA 1
ATOM 692 C C . LEU A 1 86 ? -0.681 -7.496 1.101 1.00 95.50 86 LEU A C 1
ATOM 694 O O . LEU A 1 86 ? -0.166 -8.525 0.681 1.00 95.50 86 LEU A O 1
ATOM 698 N N . PHE A 1 87 ? -1.182 -6.565 0.289 1.00 94.81 87 PHE A N 1
ATOM 699 C CA . PHE A 1 87 ? -1.117 -6.669 -1.166 1.00 94.81 87 PHE A CA 1
ATOM 700 C C . PHE A 1 87 ? 0.225 -6.199 -1.727 1.00 94.81 87 PHE A C 1
ATOM 702 O O . PHE A 1 87 ? 0.827 -6.885 -2.547 1.00 94.81 87 PHE A O 1
ATOM 709 N N . PHE A 1 88 ? 0.710 -5.029 -1.316 1.00 96.06 88 PHE A N 1
ATOM 710 C CA . PHE A 1 88 ? 1.878 -4.417 -1.947 1.00 96.06 88 PHE A CA 1
ATOM 711 C C . PHE A 1 88 ? 3.188 -5.084 -1.537 1.00 96.06 88 PHE A C 1
ATOM 713 O O . PHE A 1 88 ? 4.093 -5.161 -2.362 1.00 96.06 88 PHE A O 1
ATOM 720 N N . PHE A 1 89 ? 3.297 -5.609 -0.312 1.00 96.25 89 PHE A N 1
ATOM 721 C CA . PHE A 1 89 ? 4.538 -6.233 0.146 1.00 96.25 89 PHE A CA 1
ATOM 722 C C . PHE A 1 89 ? 4.892 -7.503 -0.651 1.00 96.25 89 PHE A C 1
ATOM 724 O O . PHE A 1 89 ? 5.987 -7.547 -1.211 1.00 96.25 89 PHE A O 1
ATOM 731 N N . PRO A 1 90 ? 3.998 -8.502 -0.814 1.00 96.19 90 PRO A N 1
ATOM 732 C CA . PRO A 1 90 ? 4.301 -9.672 -1.638 1.00 96.19 90 PRO A CA 1
ATOM 733 C C . PRO A 1 90 ? 4.502 -9.314 -3.112 1.00 96.19 90 PRO A C 1
ATOM 735 O O . PRO A 1 90 ? 5.398 -9.852 -3.754 1.00 96.19 90 PRO A O 1
ATOM 738 N N . LEU A 1 91 ? 3.718 -8.372 -3.649 1.00 95.00 91 LEU A N 1
ATOM 739 C CA . LEU A 1 91 ? 3.870 -7.929 -5.038 1.00 95.00 91 LEU A CA 1
ATOM 740 C C . LEU A 1 91 ? 5.205 -7.223 -5.282 1.00 95.00 91 LEU A C 1
ATOM 742 O O . LEU A 1 91 ?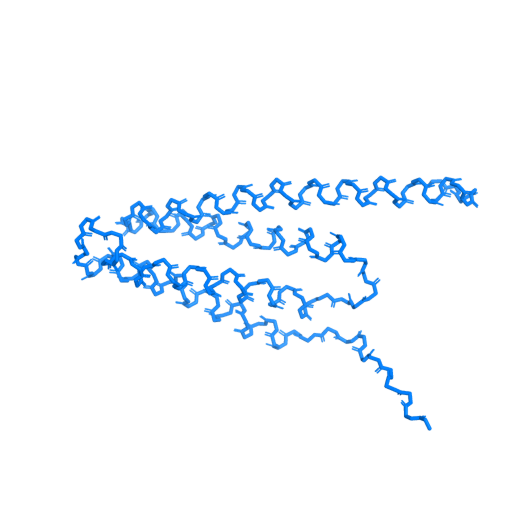 5.755 -7.343 -6.372 1.00 95.00 91 LEU A O 1
ATOM 746 N N . ALA A 1 92 ? 5.758 -6.537 -4.2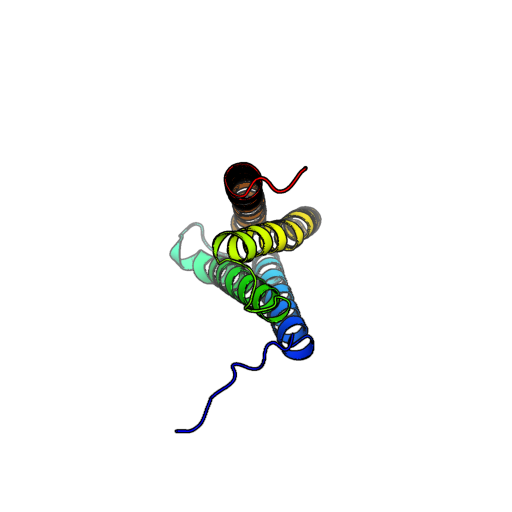80 1.00 95.50 92 ALA A N 1
ATOM 747 C CA . ALA A 1 92 ? 7.104 -5.991 -4.370 1.00 95.50 92 ALA A CA 1
ATOM 748 C C . ALA A 1 92 ? 8.157 -7.099 -4.497 1.00 95.50 92 ALA A C 1
ATOM 750 O O . ALA A 1 92 ? 9.062 -6.980 -5.317 1.00 95.50 92 ALA A O 1
ATOM 751 N N . LEU A 1 93 ? 8.020 -8.188 -3.731 1.00 96.12 93 LEU A N 1
ATOM 752 C CA . LEU A 1 93 ? 8.917 -9.345 -3.832 1.00 96.12 93 LEU A CA 1
ATOM 753 C C . LEU A 1 93 ? 8.811 -10.013 -5.206 1.00 96.12 93 LEU A C 1
ATOM 755 O O . LEU A 1 93 ? 9.831 -10.343 -5.805 1.00 96.12 93 LEU A O 1
ATOM 759 N N . VAL A 1 94 ? 7.591 -10.145 -5.736 1.00 95.25 94 VAL A N 1
ATOM 760 C CA . VAL A 1 94 ? 7.366 -10.638 -7.103 1.00 95.25 94 VAL A CA 1
ATOM 761 C C . VAL A 1 94 ? 8.030 -9.712 -8.123 1.00 95.25 94 VAL A C 1
ATOM 763 O O . VAL A 1 94 ? 8.772 -10.186 -8.977 1.00 95.25 94 VAL A O 1
ATOM 766 N N . ALA A 1 95 ? 7.842 -8.396 -8.008 1.00 94.75 95 ALA A N 1
ATOM 767 C CA . ALA A 1 95 ? 8.464 -7.420 -8.900 1.00 94.75 95 ALA A CA 1
ATOM 768 C C . ALA A 1 95 ? 10.001 -7.512 -8.877 1.00 94.75 95 ALA A C 1
ATOM 770 O O . ALA A 1 95 ? 10.622 -7.484 -9.935 1.00 94.75 95 ALA A O 1
ATOM 771 N N . ILE A 1 96 ? 10.605 -7.685 -7.695 1.00 94.94 96 ILE A N 1
ATOM 772 C CA . ILE A 1 96 ? 12.051 -7.911 -7.549 1.00 94.94 96 ILE A CA 1
ATOM 773 C C . ILE A 1 96 ? 12.468 -9.213 -8.239 1.00 94.94 96 ILE A C 1
ATOM 775 O O . ILE A 1 96 ? 13.445 -9.218 -8.975 1.00 94.94 96 ILE A O 1
ATOM 779 N N . SER A 1 97 ? 11.717 -10.303 -8.047 1.00 94.75 97 SER A N 1
ATOM 780 C CA . SER A 1 97 ? 12.031 -11.601 -8.666 1.00 94.75 97 SER A CA 1
ATOM 781 C C . SER A 1 97 ? 11.914 -11.612 -10.195 1.00 94.75 97 SER A C 1
ATOM 783 O O . SER A 1 97 ? 12.457 -12.501 -10.839 1.00 94.75 97 SER A O 1
ATOM 785 N N . MET A 1 98 ? 11.200 -10.639 -10.767 1.00 94.31 98 MET A N 1
ATOM 786 C CA . MET A 1 98 ? 11.022 -10.459 -12.210 1.00 94.31 98 MET A CA 1
ATOM 787 C C . MET A 1 98 ? 11.952 -9.382 -12.795 1.00 94.31 98 MET A C 1
ATOM 789 O O . MET A 1 98 ? 11.703 -8.914 -13.904 1.00 94.31 98 MET A O 1
ATOM 793 N N . ASP A 1 99 ? 12.966 -8.938 -12.045 1.00 91.50 99 ASP A N 1
ATOM 794 C CA . ASP A 1 99 ? 13.900 -7.875 -12.441 1.00 91.50 99 ASP A CA 1
ATOM 795 C C . ASP A 1 99 ? 13.212 -6.549 -12.826 1.00 91.50 99 ASP A C 1
ATOM 797 O O . ASP A 1 99 ? 13.707 -5.770 -13.647 1.00 91.50 99 ASP A O 1
ATOM 801 N N . ALA A 1 100 ? 12.057 -6.249 -12.218 1.00 90.38 100 ALA A N 1
ATOM 802 C CA . ALA A 1 100 ? 11.409 -4.958 -12.405 1.00 90.38 100 ALA A CA 1
ATOM 803 C C . ALA A 1 100 ? 12.316 -3.823 -11.905 1.00 90.38 100 ALA A C 1
ATOM 805 O O . ALA A 1 100 ? 13.095 -3.965 -10.958 1.00 90.38 100 ALA A O 1
ATOM 806 N N . THR A 1 101 ? 12.186 -2.642 -12.506 1.00 91.56 101 THR A N 1
ATOM 807 C CA . THR A 1 101 ? 13.021 -1.501 -12.122 1.00 91.56 101 THR A CA 1
ATOM 808 C C . THR A 1 101 ? 12.695 -1.025 -10.704 1.00 91.56 101 THR A C 1
ATOM 810 O O . THR A 1 101 ? 11.562 -1.136 -10.225 1.00 91.56 101 THR A O 1
ATOM 813 N N . PHE A 1 102 ? 13.678 -0.401 -10.045 1.00 90.31 102 PHE A N 1
ATOM 814 C CA . PHE A 1 102 ? 13.521 0.217 -8.717 1.00 90.31 102 PHE A CA 1
ATOM 815 C C . PHE A 1 102 ? 12.325 1.175 -8.620 1.00 90.31 102 PHE A C 1
ATOM 817 O O . PHE A 1 102 ? 11.706 1.307 -7.567 1.00 90.31 102 PHE A O 1
ATOM 824 N N . VAL A 1 103 ? 11.970 1.820 -9.733 1.00 91.19 103 VAL A N 1
ATOM 825 C CA . VAL A 1 103 ? 10.837 2.750 -9.831 1.00 91.19 103 VAL A CA 1
ATOM 826 C C . VAL A 1 103 ? 9.500 2.057 -9.554 1.00 91.19 103 VAL A C 1
ATOM 828 O O . VAL A 1 103 ? 8.565 2.721 -9.124 1.00 91.19 103 VAL A O 1
ATOM 831 N N . VAL A 1 104 ? 9.405 0.743 -9.771 1.00 92.62 104 VAL A N 1
ATOM 832 C CA . VAL A 1 104 ? 8.197 -0.046 -9.506 1.00 92.62 104 VAL A CA 1
ATOM 833 C C . VAL A 1 104 ? 8.256 -0.704 -8.135 1.00 92.62 104 VAL A C 1
ATOM 835 O O . VAL A 1 104 ? 7.384 -0.456 -7.304 1.00 92.62 104 VAL A O 1
ATOM 838 N N . TRP A 1 105 ? 9.280 -1.518 -7.857 1.00 94.06 105 TRP A N 1
ATOM 839 C CA . TRP A 1 105 ? 9.304 -2.278 -6.602 1.00 94.06 105 TRP A CA 1
ATOM 840 C C . TRP A 1 105 ? 9.590 -1.404 -5.376 1.00 94.06 105 TRP A C 1
ATOM 842 O O . TRP A 1 105 ? 9.049 -1.669 -4.303 1.00 94.06 105 TRP A O 1
ATOM 852 N N . GLY A 1 106 ? 10.377 -0.333 -5.525 1.00 93.00 106 GLY A N 1
ATOM 853 C CA . GLY A 1 106 ? 10.714 0.586 -4.437 1.00 93.00 106 GLY A CA 1
ATO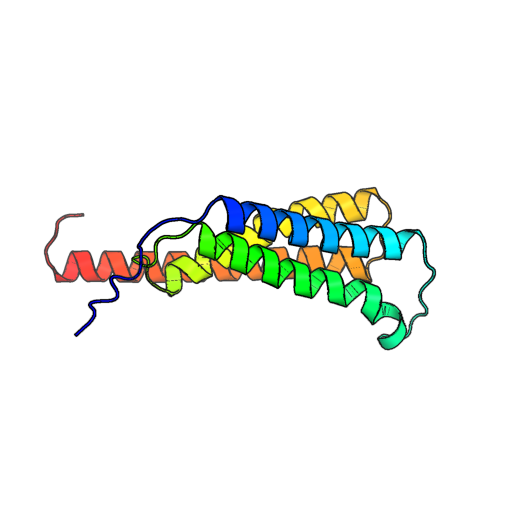M 854 C C . GLY A 1 106 ? 9.466 1.210 -3.803 1.00 93.00 106 GLY A C 1
ATOM 855 O O . GLY A 1 106 ? 9.246 1.029 -2.602 1.00 93.00 106 GLY A O 1
ATOM 856 N N . PRO A 1 107 ? 8.594 1.879 -4.583 1.00 92.94 107 PRO A N 1
ATOM 857 C CA . PRO A 1 107 ? 7.333 2.410 -4.074 1.00 92.94 107 PRO A CA 1
ATOM 858 C C . PRO A 1 107 ? 6.418 1.358 -3.449 1.00 92.94 107 PRO A C 1
ATOM 860 O O . PRO A 1 107 ? 5.796 1.651 -2.433 1.00 92.94 107 PRO A O 1
ATOM 863 N N . LEU A 1 108 ? 6.346 0.138 -3.997 1.00 95.56 108 LEU A N 1
ATOM 864 C CA . LEU A 1 108 ? 5.529 -0.931 -3.409 1.00 95.56 108 LEU A CA 1
ATOM 865 C C . LEU A 1 108 ? 5.987 -1.266 -1.980 1.00 95.56 108 LEU A C 1
ATOM 867 O O . LEU A 1 108 ? 5.151 -1.322 -1.077 1.00 95.56 108 LEU A O 1
ATOM 871 N N . ILE A 1 109 ? 7.299 -1.400 -1.744 1.00 96.00 109 ILE A N 1
ATOM 872 C CA . ILE A 1 109 ? 7.848 -1.618 -0.394 1.00 96.00 109 ILE A CA 1
ATOM 873 C C . ILE A 1 109 ? 7.572 -0.414 0.503 1.00 96.00 109 ILE A C 1
ATOM 875 O O . ILE A 1 109 ? 7.060 -0.578 1.610 1.00 96.00 109 ILE A O 1
ATOM 879 N N . VAL A 1 110 ? 7.889 0.797 0.034 1.00 95.94 110 VAL A N 1
ATOM 880 C CA . VAL A 1 110 ? 7.730 2.024 0.828 1.00 95.94 110 VAL A CA 1
ATOM 881 C C . VAL A 1 110 ? 6.274 2.202 1.256 1.00 95.94 110 VAL A C 1
ATOM 883 O O . VAL A 1 110 ? 6.001 2.396 2.441 1.00 95.94 110 VAL A O 1
ATOM 886 N N . PHE A 1 111 ? 5.322 2.071 0.331 1.00 94.94 111 PHE A N 1
ATOM 887 C CA . PHE A 1 111 ? 3.902 2.171 0.654 1.00 94.94 111 PHE A CA 1
ATOM 888 C C . PHE A 1 111 ? 3.433 1.041 1.565 1.00 94.94 111 PHE A C 1
ATOM 890 O O . PHE A 1 111 ? 2.639 1.305 2.468 1.00 94.94 111 PHE A O 1
ATOM 897 N N . ALA A 1 112 ? 3.928 -0.186 1.391 1.00 95.94 112 ALA A N 1
ATOM 898 C CA . ALA A 1 112 ? 3.567 -1.291 2.267 1.00 95.94 112 ALA A CA 1
ATOM 899 C C . ALA A 1 112 ? 4.037 -1.061 3.710 1.00 95.94 112 ALA A C 1
ATOM 901 O O . ALA A 1 112 ? 3.243 -1.223 4.638 1.00 95.94 112 ALA A O 1
ATOM 902 N N . VAL A 1 113 ? 5.287 -0.629 3.907 1.00 96.75 113 VAL A N 1
ATOM 903 C CA . VAL A 1 113 ? 5.860 -0.353 5.234 1.00 96.75 113 VAL A CA 1
ATOM 904 C C . VAL A 1 113 ? 5.159 0.829 5.901 1.00 96.75 113 VAL A C 1
ATOM 906 O O . VAL A 1 113 ? 4.728 0.723 7.049 1.00 96.75 113 VAL A O 1
ATOM 909 N N . LEU A 1 114 ? 4.978 1.942 5.183 1.00 96.88 114 LEU A N 1
ATOM 910 C CA . LEU A 1 114 ? 4.286 3.113 5.729 1.00 96.88 114 LEU A CA 1
ATOM 911 C C . LEU A 1 114 ? 2.832 2.792 6.089 1.00 96.88 114 LEU A C 1
ATOM 913 O O . LEU A 1 114 ? 2.356 3.191 7.153 1.00 96.88 114 LEU A O 1
ATOM 917 N N . SER A 1 115 ? 2.136 2.031 5.242 1.00 95.56 115 SER A N 1
ATOM 918 C CA . SER A 1 115 ? 0.760 1.611 5.514 1.00 95.56 115 SER A CA 1
ATOM 919 C C . SER A 1 115 ? 0.683 0.635 6.687 1.00 95.56 115 SER A C 1
ATOM 921 O O . SER A 1 115 ? -0.268 0.698 7.463 1.00 95.56 115 SER A O 1
ATOM 923 N N . PHE A 1 116 ? 1.700 -0.204 6.889 1.00 97.31 116 PHE A N 1
ATOM 924 C CA . PHE A 1 116 ? 1.744 -1.130 8.017 1.00 97.31 116 PHE A CA 1
ATOM 925 C C . PHE A 1 116 ? 1.817 -0.364 9.334 1.00 97.31 116 PHE A C 1
ATOM 927 O O . PHE A 1 116 ? 0.984 -0.556 10.220 1.00 97.31 116 PHE A O 1
ATOM 934 N N . ILE A 1 117 ? 2.766 0.573 9.421 1.00 96.50 117 ILE A N 1
ATOM 935 C CA . ILE A 1 117 ? 2.945 1.438 10.590 1.00 96.50 117 ILE A CA 1
ATOM 936 C C . ILE A 1 117 ? 1.668 2.250 10.836 1.00 96.50 117 ILE A C 1
ATOM 938 O O . ILE A 1 117 ? 1.150 2.266 11.951 1.00 96.50 117 ILE A O 1
ATOM 942 N N . ALA A 1 118 ? 1.111 2.877 9.795 1.00 93.94 118 ALA A N 1
ATOM 943 C CA . ALA A 1 118 ? -0.118 3.657 9.913 1.00 93.94 118 ALA A CA 1
ATOM 944 C C . ALA A 1 118 ? -1.315 2.806 10.375 1.00 93.94 118 ALA A C 1
ATOM 946 O O . ALA A 1 118 ? -2.102 3.253 11.212 1.00 93.94 118 ALA A O 1
ATOM 947 N N . GLY A 1 119 ? -1.446 1.582 9.858 1.00 93.62 119 GLY A N 1
ATOM 948 C CA . GLY A 1 119 ? -2.481 0.628 10.245 1.00 93.62 119 GLY A CA 1
ATOM 949 C C . GLY A 1 119 ? -2.366 0.231 11.713 1.00 93.62 119 GLY A C 1
ATOM 950 O O . GLY A 1 119 ? -3.339 0.354 12.457 1.00 93.62 119 GLY A O 1
ATOM 951 N N . LEU A 1 120 ? -1.163 -0.154 12.151 1.00 94.06 120 LEU A N 1
ATOM 952 C CA . LEU A 1 120 ? -0.881 -0.497 13.544 1.00 94.06 120 LEU A CA 1
ATOM 953 C C . LEU A 1 120 ? -1.199 0.652 14.496 1.00 94.06 120 LEU A C 1
ATOM 955 O O . LEU A 1 120 ? -1.966 0.470 15.438 1.00 94.06 120 LEU A O 1
ATOM 959 N N . VAL A 1 121 ? -0.665 1.846 14.230 1.00 93.62 121 VAL A N 1
ATOM 960 C CA . VAL A 1 121 ? -0.894 3.027 15.074 1.00 93.62 121 VAL A CA 1
ATOM 961 C C . VAL A 1 121 ? -2.389 3.311 15.207 1.00 93.62 121 VAL A C 1
ATOM 963 O O . VAL A 1 121 ? -2.882 3.533 16.313 1.00 93.62 121 VAL A O 1
ATOM 966 N N . ARG A 1 122 ? -3.145 3.251 14.103 1.00 91.69 122 ARG A N 1
ATOM 967 C CA . ARG A 1 122 ? -4.593 3.501 14.132 1.00 91.69 122 ARG A CA 1
ATOM 968 C C . ARG A 1 122 ? -5.347 2.461 14.950 1.00 91.69 122 ARG A C 1
ATOM 970 O O . ARG A 1 122 ? -6.194 2.829 15.762 1.00 91.69 122 ARG A O 1
ATOM 977 N N . LEU A 1 123 ? -5.030 1.183 14.773 1.00 89.56 123 LEU A N 1
ATOM 978 C CA . LEU A 1 123 ? -5.696 0.106 15.502 1.00 89.56 123 LEU A CA 1
ATOM 979 C C . LEU A 1 123 ? -5.355 0.125 16.994 1.00 89.56 123 LEU A C 1
ATOM 981 O O . LEU A 1 123 ? -6.252 -0.063 17.811 1.00 89.56 123 LEU A O 1
ATOM 985 N N . VAL A 1 124 ? -4.109 0.436 17.359 1.00 89.44 124 VAL A N 1
ATOM 986 C CA . VAL A 1 124 ? -3.688 0.593 18.761 1.00 89.44 124 VAL A CA 1
ATOM 987 C C . VAL A 1 124 ? -4.411 1.766 19.419 1.00 89.44 124 VAL A C 1
ATOM 989 O O . VAL A 1 124 ? -5.004 1.597 20.484 1.00 89.44 124 VAL A O 1
ATOM 992 N N . ILE A 1 125 ? -4.434 2.939 18.775 1.00 87.31 125 ILE A N 1
ATOM 993 C CA . ILE A 1 125 ? -5.154 4.116 19.287 1.00 87.31 125 ILE A CA 1
ATOM 994 C C . ILE A 1 125 ? -6.636 3.789 19.477 1.00 87.31 125 ILE A C 1
ATOM 996 O O . ILE A 1 125 ? -7.220 4.110 20.511 1.00 87.31 125 ILE A O 1
ATOM 1000 N N . GLN A 1 126 ? -7.259 3.120 18.508 1.00 86.00 126 GLN A N 1
ATOM 1001 C CA . GLN A 1 126 ? -8.656 2.740 18.636 1.00 86.00 126 GLN A CA 1
ATOM 1002 C C . GLN A 1 126 ? -8.891 1.718 19.751 1.00 86.00 126 GLN A C 1
ATOM 1004 O O . GLN A 1 126 ? -9.855 1.877 20.499 1.00 86.00 126 GLN A O 1
ATOM 1009 N N . GLY A 1 127 ? -8.046 0.692 19.865 1.00 81.62 127 GLY A N 1
ATOM 1010 C CA . GLY A 1 127 ? -8.118 -0.291 20.944 1.00 81.62 127 GLY A CA 1
ATOM 1011 C C . GLY A 1 127 ? -8.031 0.388 22.311 1.00 81.62 127 GLY A C 1
ATOM 1012 O O . GLY A 1 127 ? -8.876 0.149 23.171 1.00 81.62 127 GLY A O 1
ATOM 1013 N N . GLY A 1 128 ? -7.105 1.340 22.463 1.00 80.00 128 GLY A N 1
ATOM 1014 C CA . GLY A 1 128 ? -6.987 2.173 23.662 1.00 80.00 128 GLY A CA 1
ATOM 1015 C C . GLY A 1 128 ? -8.238 3.012 23.939 1.00 80.00 128 GLY A C 1
ATOM 1016 O O . GLY A 1 128 ? -8.738 3.031 25.062 1.00 80.00 128 GLY A O 1
ATOM 1017 N N . ILE A 1 129 ? -8.811 3.656 22.916 1.00 82.31 129 ILE A N 1
ATOM 1018 C CA . ILE A 1 129 ? -10.052 4.438 23.053 1.00 82.31 129 ILE A CA 1
ATOM 1019 C C . ILE A 1 129 ? -11.233 3.545 23.464 1.00 82.31 129 ILE A C 1
ATOM 1021 O O . ILE A 1 129 ? -12.065 3.961 24.273 1.00 82.31 129 ILE A O 1
ATOM 1025 N N . GLN A 1 130 ? -11.347 2.340 22.903 1.00 81.12 130 GLN A N 1
ATOM 1026 C CA . GLN A 1 130 ? -12.419 1.403 23.243 1.00 81.12 130 GLN A CA 1
ATOM 1027 C C . GLN A 1 130 ? -12.277 0.895 24.680 1.00 81.12 130 GLN A C 1
ATOM 1029 O O . GLN A 1 130 ? -13.255 0.952 25.426 1.00 81.12 130 GLN A O 1
ATOM 1034 N N . ALA A 1 131 ? -11.068 0.503 25.090 1.00 76.19 131 ALA A N 1
ATOM 1035 C CA . ALA A 1 131 ? -10.774 0.088 26.459 1.00 76.19 131 ALA A CA 1
ATOM 1036 C C . ALA A 1 131 ? -11.075 1.205 27.472 1.00 76.19 131 ALA A C 1
ATOM 1038 O O . ALA A 1 131 ? -11.765 0.974 28.462 1.00 76.19 131 ALA A O 1
ATOM 1039 N N . PHE A 1 132 ? -10.667 2.446 27.183 1.00 79.31 132 PHE A N 1
ATOM 1040 C CA . PHE A 1 132 ? -10.965 3.597 28.038 1.00 79.31 132 PHE A CA 1
ATOM 1041 C C . PHE A 1 132 ? -12.472 3.862 28.170 1.00 79.31 132 PHE A C 1
ATOM 1043 O O . PHE A 1 132 ? -12.969 4.156 29.257 1.00 79.31 132 PHE A O 1
ATOM 1050 N N . ARG A 1 133 ? -13.235 3.736 27.075 1.00 79.38 133 ARG A N 1
ATOM 1051 C CA . ARG A 1 133 ? -14.699 3.878 27.124 1.00 79.38 133 ARG A CA 1
ATOM 1052 C C . ARG A 1 133 ? -15.375 2.760 27.910 1.00 79.38 133 ARG A C 1
ATOM 1054 O O . ARG A 1 133 ? -16.398 3.043 28.526 1.00 79.38 133 ARG A O 1
ATOM 1061 N N . LYS A 1 134 ? -14.850 1.533 27.840 1.00 79.50 134 LYS A N 1
ATOM 1062 C CA . LYS A 1 134 ? -15.350 0.372 28.588 1.00 79.50 134 LYS A CA 1
ATOM 1063 C C . LYS A 1 134 ? -15.115 0.572 30.090 1.00 79.50 134 LYS A C 1
ATOM 1065 O O . LYS A 1 134 ? -16.066 0.549 30.862 1.00 79.50 134 LYS A O 1
ATOM 1070 N N . TYR A 1 135 ? -13.896 0.974 30.459 1.00 79.50 135 TYR A N 1
ATOM 1071 C CA . TYR A 1 135 ? -13.533 1.357 31.826 1.00 79.50 135 TYR A CA 1
ATOM 1072 C C . TYR A 1 135 ? -14.413 2.490 32.380 1.00 79.50 135 TYR A C 1
ATOM 1074 O O . TYR A 1 135 ? -14.985 2.364 33.457 1.00 79.50 135 TYR A O 1
ATOM 1082 N N . LYS A 1 136 ? -14.607 3.579 31.619 1.00 80.81 136 LYS A N 1
ATOM 1083 C CA . LYS A 1 136 ? -15.465 4.704 32.040 1.00 80.81 136 LYS A CA 1
ATOM 1084 C C . LYS A 1 136 ? -16.933 4.297 32.245 1.00 80.81 136 LYS A C 1
ATOM 1086 O O . LYS A 1 136 ? -17.637 4.954 33.005 1.00 80.81 136 LYS A O 1
ATOM 1091 N N . ARG A 1 137 ? -17.403 3.255 31.555 1.00 80.88 137 ARG A N 1
ATOM 1092 C CA . ARG A 1 137 ? -18.765 2.720 31.696 1.00 80.88 137 ARG A CA 1
ATOM 1093 C C . ARG A 1 137 ? -18.912 1.689 32.817 1.00 80.88 137 ARG A C 1
ATOM 1095 O O . ARG A 1 137 ? -20.031 1.253 33.054 1.00 80.88 137 ARG A O 1
ATOM 1102 N N . GLY A 1 138 ? -17.828 1.331 33.510 1.00 71.00 138 GLY A N 1
ATOM 1103 C CA . GLY A 1 138 ? -17.856 0.318 34.568 1.00 71.00 138 GLY A CA 1
ATOM 1104 C C . GLY A 1 138 ? -18.125 -1.098 34.052 1.00 71.00 138 GLY A C 1
ATOM 1105 O O . GLY A 1 138 ? -18.526 -1.959 34.825 1.00 71.00 138 GLY A O 1
ATOM 1106 N N . GLU A 1 139 ? -17.939 -1.344 32.753 1.00 64.69 139 GLU A N 1
ATOM 1107 C CA . GLU A 1 139 ? -18.049 -2.681 32.170 1.00 64.69 139 GLU A CA 1
ATOM 1108 C C . GLU A 1 139 ? -16.736 -3.436 32.458 1.00 64.69 139 GLU A C 1
ATOM 1110 O O . GLU A 1 139 ? -15.668 -2.997 32.022 1.00 64.69 139 GLU A O 1
ATOM 1115 N N . GLU A 1 140 ? -16.797 -4.543 33.207 1.00 57.19 140 GLU A N 1
ATOM 1116 C CA . GLU A 1 140 ? -15.618 -5.362 33.535 1.00 57.19 140 GLU A CA 1
ATOM 1117 C C . GLU A 1 140 ? -14.929 -5.896 32.267 1.00 57.19 140 GLU A C 1
ATOM 1119 O O . GLU A 1 140 ? -15.581 -6.179 31.253 1.00 57.19 140 GLU A O 1
ATOM 1124 N N . PHE A 1 141 ? -13.592 -5.945 32.316 1.00 54.97 141 PHE A N 1
ATOM 1125 C CA . PHE A 1 141 ? -12.703 -6.234 31.185 1.00 54.97 141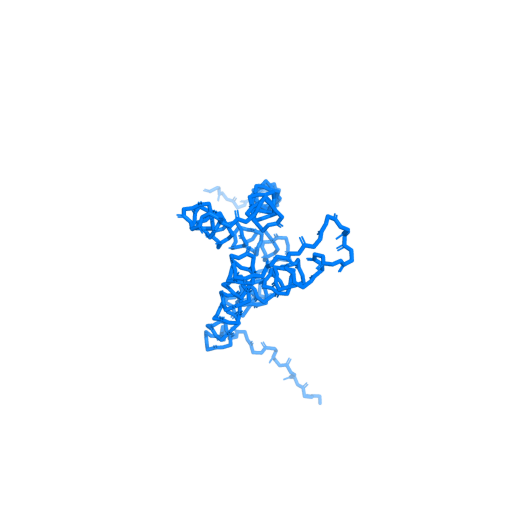 PHE A CA 1
ATOM 1126 C C . PHE A 1 141 ? -12.996 -7.566 30.499 1.00 54.97 141 PHE A C 1
ATOM 1128 O O . PHE A 1 141 ? -13.105 -8.596 31.189 1.00 54.97 141 PHE A O 1
#

Sequence (141 aa):
MVSIHPTNKIHPFYAMVSYLIGLGLVYLSIYLSIHLNFSSSFIARLPLVFPIVFSMIAIMFGTLFLMRREYGWFFRTGIMSLAVTLFFFPLALVAISMDATFVVWGPLIVFAVLSFIAGLVRLVIQGGIQAFRKYKRGEEF

Radius of gyration: 18.87 Å; chains: 1; bounding box: 56×24×57 Å